Protein AF-A0A6S7KCS9-F1 (afdb_monomer)

Secondary structure (DSSP, 8-state):
-PPPSSHHHHHHHHHHHHHHHHHTT--------SSGGGSPS-------TTTTT-SS---BHHHHHHHHHT---SSSTTHHHHHHHHHHHHHHHSS---TTSBPPHHHHHHHHHHHTT----------S--TT-TTSTTS----

Organism: Paramuricea clavata (NCBI:txid317549)

Mean predicted aligned error: 13.19 Å

InterPro domains:
  IPR008042 Retrotransposon Pao-like, RNAseH-like domain [PF05380] (60-135)

pLDDT: mean 74.87, std 18.01, range [30.27, 95.5]

Structure (mmCIF, N/CA/C/O backbone):
data_AF-A0A6S7KCS9-F1
#
_entry.id   AF-A0A6S7KCS9-F1
#
loop_
_atom_site.group_PDB
_atom_site.id
_atom_site.type_symbol
_atom_site.label_atom_id
_atom_site.label_alt_id
_atom_site.label_comp_id
_atom_site.label_asym_id
_atom_site.label_entity_id
_atom_site.label_seq_id
_atom_site.pdbx_PDB_ins_code
_atom_site.Cartn_x
_atom_site.Cartn_y
_atom_site.Cartn_z
_atom_site.occupancy
_atom_site.B_iso_or_equiv
_atom_site.auth_seq_id
_atom_site.auth_comp_id
_atom_site.auth_asym_id
_atom_site.auth_atom_id
_atom_site.pdbx_PDB_model_num
ATOM 1 N N . MET A 1 1 ? -20.227 -8.357 22.601 1.00 49.31 1 MET A N 1
ATOM 2 C CA . MET A 1 1 ? -19.745 -6.965 22.442 1.00 49.31 1 MET A CA 1
ATOM 3 C C . MET A 1 1 ? -20.870 -6.040 22.882 1.00 49.31 1 MET A C 1
ATOM 5 O O . MET A 1 1 ? -21.991 -6.270 22.445 1.00 49.31 1 MET A O 1
ATOM 9 N N . LYS A 1 2 ? -20.625 -5.074 23.780 1.00 50.81 2 LYS A N 1
ATOM 10 C CA . LYS A 1 2 ? -21.631 -4.046 24.100 1.00 50.81 2 LYS A CA 1
ATOM 11 C C . LYS A 1 2 ? -21.785 -3.147 22.864 1.00 50.81 2 LYS A C 1
ATOM 13 O O . LYS A 1 2 ? -20.788 -2.615 22.388 1.00 50.81 2 LYS A O 1
ATOM 18 N N . SER A 1 3 ? -22.995 -3.026 22.323 1.00 53.94 3 SER A N 1
ATOM 19 C CA . SER A 1 3 ? -23.337 -2.007 21.320 1.00 53.94 3 SER A CA 1
ATOM 20 C C . SER A 1 3 ? -24.129 -0.921 22.032 1.00 53.94 3 SER A C 1
ATOM 22 O O . SER A 1 3 ? -25.165 -1.236 22.612 1.00 53.94 3 SER A O 1
ATOM 24 N N . GLY A 1 4 ? -23.628 0.314 22.018 1.00 61.28 4 GLY A N 1
ATOM 25 C CA . GLY A 1 4 ? -24.400 1.479 22.447 1.00 61.28 4 GLY A CA 1
ATOM 26 C C . GLY A 1 4 ? -25.407 1.847 21.364 1.00 61.28 4 GLY A C 1
ATOM 27 O O . GLY A 1 4 ? -25.048 1.864 20.184 1.00 61.28 4 GLY A O 1
ATOM 28 N N . ASN A 1 5 ? -26.651 2.103 21.758 1.00 67.38 5 ASN A N 1
ATOM 29 C CA . ASN A 1 5 ? -27.710 2.514 20.832 1.00 67.38 5 ASN A CA 1
ATOM 30 C C . ASN A 1 5 ? -27.854 4.046 20.776 1.00 67.38 5 ASN A C 1
ATOM 32 O O . ASN A 1 5 ? -28.497 4.564 19.867 1.00 67.38 5 ASN A O 1
ATOM 36 N N . ASN A 1 6 ? -27.231 4.760 21.722 1.00 75.94 6 ASN A N 1
ATOM 37 C CA . ASN A 1 6 ? -27.309 6.212 21.885 1.00 75.94 6 ASN A CA 1
ATOM 38 C C . ASN A 1 6 ? -25.914 6.863 21.877 1.00 75.94 6 ASN A C 1
ATOM 40 O O . ASN A 1 6 ? -24.930 6.248 22.290 1.00 75.94 6 ASN A O 1
ATOM 44 N N . LEU A 1 7 ? -25.830 8.130 21.449 1.00 78.31 7 LEU A N 1
ATOM 45 C CA . LEU A 1 7 ? -24.579 8.907 21.411 1.00 78.31 7 LEU A CA 1
ATOM 46 C C . LEU A 1 7 ? -23.921 9.004 22.799 1.00 78.31 7 LEU A C 1
ATOM 48 O O . LEU A 1 7 ? -22.720 8.783 22.932 1.00 78.31 7 LEU A O 1
ATOM 52 N N . GLU A 1 8 ? -24.719 9.274 23.830 1.00 81.38 8 GLU A N 1
ATOM 53 C CA . GLU A 1 8 ? -24.256 9.429 25.215 1.00 81.38 8 GLU A CA 1
ATOM 54 C C . GLU A 1 8 ? -23.668 8.128 25.779 1.00 81.38 8 GLU A C 1
ATOM 56 O O . GLU A 1 8 ? -22.636 8.138 26.447 1.00 81.38 8 GLU A O 1
ATOM 61 N N . GLU A 1 9 ? -24.276 6.981 25.459 1.00 81.62 9 GLU A N 1
ATOM 62 C CA . GLU A 1 9 ? -23.755 5.666 25.852 1.00 81.62 9 GLU A CA 1
ATOM 63 C C . GLU A 1 9 ? -22.393 5.392 25.208 1.00 81.62 9 GLU A C 1
ATOM 65 O O . GLU A 1 9 ? -21.507 4.821 25.843 1.00 81.62 9 GLU A O 1
ATOM 70 N N . LEU A 1 10 ? -22.214 5.814 23.952 1.00 81.19 10 LEU A N 1
ATOM 71 C CA . LEU A 1 10 ? -20.951 5.677 23.230 1.00 81.19 10 LEU A CA 1
ATOM 72 C C . LEU A 1 10 ? -19.872 6.616 23.788 1.00 81.19 10 LEU A C 1
ATOM 74 O O . LEU A 1 10 ? -18.722 6.195 23.911 1.00 81.19 10 LEU A O 1
ATOM 78 N N . GLN A 1 11 ? -20.232 7.846 24.172 1.00 82.56 11 GLN A N 1
ATOM 79 C CA . GLN A 1 11 ? -19.330 8.774 24.869 1.00 82.56 11 GLN A CA 1
ATOM 80 C C . GLN A 1 11 ? -18.885 8.208 26.211 1.00 82.56 11 GLN A C 1
ATOM 82 O O . GLN A 1 11 ? -17.688 8.138 26.488 1.00 82.56 11 GLN A O 1
ATOM 87 N N . LYS A 1 12 ? -19.844 7.739 27.012 1.00 86.62 12 LYS A N 1
ATOM 88 C CA . LYS A 1 12 ? -19.578 7.110 28.302 1.00 86.62 12 LYS A CA 1
ATOM 89 C C . LYS A 1 12 ? -18.657 5.903 28.149 1.00 86.62 12 LYS A C 1
ATOM 91 O O . LYS A 1 12 ? -17.664 5.801 28.859 1.00 86.62 12 LYS A O 1
ATOM 96 N N . PHE A 1 13 ? -18.928 5.037 27.174 1.00 86.69 13 PHE A N 1
ATOM 97 C CA . PHE A 1 13 ? -18.067 3.894 26.884 1.00 86.69 13 PHE A CA 1
ATOM 98 C C . PHE A 1 13 ? -16.645 4.315 26.489 1.00 86.69 13 PHE A C 1
ATOM 100 O O . PHE A 1 13 ? -15.683 3.715 26.963 1.00 86.69 13 PHE A O 1
ATOM 107 N N . LYS A 1 14 ? -16.495 5.344 25.644 1.00 85.06 14 LYS A N 1
ATOM 108 C CA . LYS A 1 14 ? -15.179 5.867 25.248 1.00 85.06 14 LYS A CA 1
ATOM 109 C C . LYS A 1 14 ? -14.387 6.370 26.459 1.00 85.06 14 LYS A C 1
ATOM 111 O O . LYS A 1 14 ? -13.190 6.097 26.542 1.00 85.06 14 LYS A O 1
ATOM 116 N N . LEU A 1 15 ? -15.043 7.075 27.381 1.00 87.38 15 LEU A N 1
ATOM 117 C CA . LEU A 1 15 ? -14.420 7.586 28.605 1.00 87.38 15 LEU A CA 1
ATOM 118 C C . LEU A 1 15 ? -13.991 6.442 29.530 1.00 87.38 15 LEU A C 1
ATOM 120 O O . LEU A 1 15 ? -12.810 6.341 29.851 1.00 87.38 15 LEU A O 1
ATOM 124 N N . GLU A 1 16 ? -14.912 5.535 29.868 1.00 90.75 16 GLU A N 1
ATOM 125 C CA . GLU A 1 16 ? -14.633 4.386 30.745 1.00 90.75 16 GLU A CA 1
ATOM 126 C C . GLU A 1 16 ? -13.506 3.504 30.190 1.00 90.75 16 GLU A C 1
ATOM 128 O O . GLU A 1 16 ? -12.602 3.091 30.914 1.00 90.75 16 GLU A O 1
ATOM 133 N N . ALA A 1 17 ? -13.538 3.211 28.887 1.00 88.62 17 ALA A N 1
ATOM 134 C CA . ALA A 1 17 ? -12.525 2.374 28.254 1.00 88.62 17 ALA A CA 1
ATOM 135 C C . ALA A 1 17 ? -11.142 3.042 28.247 1.00 88.62 17 ALA A C 1
ATOM 137 O O . ALA A 1 17 ? -10.141 2.361 28.477 1.00 88.62 17 ALA A O 1
ATOM 138 N N . SER A 1 18 ? -11.087 4.353 27.993 1.00 86.94 18 SER A N 1
ATOM 139 C CA . SER A 1 18 ? -9.833 5.115 28.022 1.00 86.94 18 SER A CA 1
ATOM 140 C C . SER A 1 18 ? -9.230 5.132 29.427 1.00 86.94 18 SER A C 1
ATOM 142 O O . SER A 1 18 ? -8.055 4.811 29.572 1.00 86.94 18 SER A O 1
ATOM 144 N N . GLU A 1 19 ? -10.037 5.386 30.461 1.00 91.69 19 GLU A N 1
ATOM 145 C CA . GLU A 1 19 ? -9.591 5.394 31.861 1.00 91.69 19 GLU A CA 1
ATOM 146 C C . GLU A 1 19 ? -8.996 4.042 32.287 1.00 91.69 19 GLU A C 1
ATOM 148 O O . GLU A 1 19 ? -7.908 3.974 32.861 1.00 91.69 19 GLU A O 1
ATOM 153 N N . VAL A 1 20 ? -9.677 2.936 31.968 1.00 92.94 20 VAL A N 1
ATOM 154 C CA . VAL A 1 20 ? -9.188 1.583 32.288 1.00 92.94 20 VAL A CA 1
ATOM 155 C C . VAL A 1 20 ? -7.820 1.322 31.654 1.00 92.94 20 VAL A C 1
ATOM 157 O O . VAL A 1 20 ? -6.941 0.727 32.281 1.00 92.94 20 VAL A O 1
ATOM 160 N N . LEU A 1 21 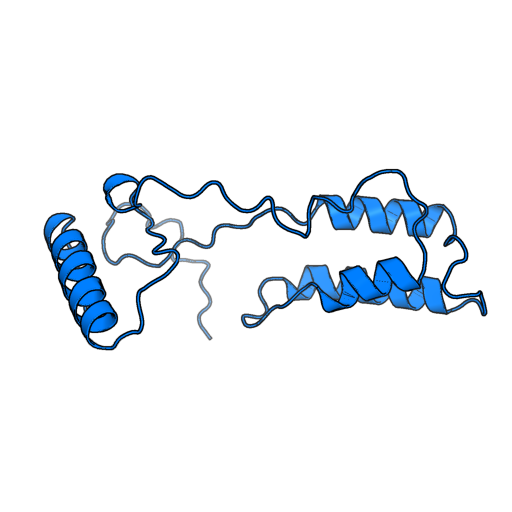? -7.632 1.762 30.413 1.00 89.38 21 LEU A N 1
ATOM 161 C CA . LEU A 1 21 ? -6.414 1.513 29.654 1.00 89.38 21 LEU A CA 1
ATOM 162 C C . LEU A 1 21 ? -5.261 2.438 30.059 1.00 89.38 21 LEU A C 1
ATOM 164 O O . LEU A 1 21 ? -4.118 1.982 30.135 1.00 89.38 21 LEU A O 1
ATOM 168 N N . GLU A 1 22 ? -5.550 3.682 30.433 1.00 90.38 22 GLU A N 1
ATOM 169 C CA . GLU A 1 22 ? -4.580 4.571 31.081 1.00 90.38 22 GLU A CA 1
ATOM 170 C C . GLU A 1 22 ? -4.089 3.992 32.410 1.00 90.38 22 GLU A C 1
ATOM 172 O O . GLU A 1 22 ? -2.879 3.888 32.632 1.00 90.38 22 GLU A O 1
ATOM 177 N N . ASN A 1 23 ? -5.007 3.506 33.250 1.00 92.69 23 ASN A N 1
ATOM 178 C CA . ASN A 1 23 ? -4.675 2.862 34.522 1.00 92.69 23 ASN A CA 1
ATOM 179 C C . ASN A 1 23 ? -3.806 1.607 34.334 1.00 92.69 23 ASN A C 1
ATOM 1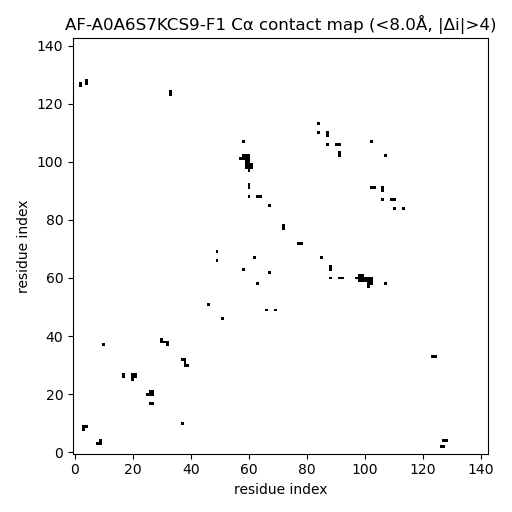81 O O . ASN A 1 23 ? -2.927 1.316 35.147 1.00 92.69 23 ASN A O 1
ATOM 185 N N . ALA A 1 24 ? -3.996 0.888 33.227 1.00 92.50 24 ALA A N 1
ATOM 186 C CA . ALA A 1 24 ? -3.177 -0.257 32.841 1.00 92.50 24 ALA A CA 1
ATOM 187 C C . ALA A 1 24 ? -1.839 0.125 32.166 1.00 92.50 24 ALA A C 1
ATOM 189 O O . ALA A 1 24 ? -1.156 -0.753 31.634 1.00 92.50 24 ALA A O 1
ATOM 190 N N . LYS A 1 25 ? -1.452 1.412 32.151 1.00 87.88 25 LYS A N 1
ATOM 191 C CA . LYS A 1 25 ? -0.274 1.947 31.435 1.00 87.88 25 LYS A CA 1
ATOM 192 C C . LYS A 1 25 ? -0.262 1.612 29.938 1.00 87.88 25 LYS A C 1
ATOM 194 O O . LYS A 1 25 ? 0.799 1.509 29.328 1.00 87.88 25 LYS A O 1
ATOM 199 N N . SER A 1 26 ? -1.440 1.428 29.354 1.00 80.81 26 SER A N 1
ATOM 200 C CA . SER A 1 26 ? -1.643 1.075 27.949 1.00 80.81 26 SER A CA 1
ATOM 201 C C . SER A 1 26 ? -2.562 2.104 27.283 1.00 80.81 26 SER A C 1
ATOM 203 O O . SER A 1 26 ? -3.653 1.737 26.851 1.00 80.81 26 SER A O 1
ATOM 205 N N . PRO A 1 27 ? -2.179 3.396 27.230 1.00 83.12 27 PRO A N 1
ATOM 206 C CA . PRO A 1 27 ? -3.050 4.451 26.718 1.00 83.12 27 PRO A CA 1
ATOM 207 C C . PRO A 1 27 ? -3.489 4.164 25.277 1.00 83.12 27 PRO A C 1
ATOM 209 O O . PRO A 1 27 ? -2.702 3.706 24.444 1.00 83.12 27 PRO A O 1
ATOM 212 N N . ILE A 1 28 ? -4.759 4.439 24.967 1.00 72.88 28 ILE A N 1
ATOM 213 C CA . ILE A 1 28 ? -5.277 4.251 23.611 1.00 72.88 28 ILE A CA 1
ATOM 214 C C . ILE A 1 28 ? -4.758 5.373 22.723 1.00 72.88 28 ILE A C 1
ATOM 216 O O . ILE A 1 28 ? -5.198 6.517 22.808 1.00 72.88 28 ILE A O 1
ATOM 220 N N . HIS A 1 29 ? -3.862 5.031 21.807 1.00 67.62 29 HIS A N 1
ATOM 221 C CA . HIS A 1 29 ? -3.469 5.934 20.737 1.00 67.62 29 HIS A CA 1
ATOM 222 C C . HIS A 1 29 ? -4.426 5.774 19.550 1.00 67.62 29 HIS A C 1
ATOM 224 O O . HIS A 1 29 ? -4.681 4.653 19.113 1.00 67.62 29 HIS A O 1
ATOM 230 N N . LYS A 1 30 ? -4.913 6.899 19.005 1.00 68.12 30 LYS A N 1
ATOM 231 C CA . LYS A 1 30 ? -5.748 6.962 17.789 1.00 68.12 30 LYS A CA 1
ATOM 232 C C . LYS A 1 30 ? -7.103 6.253 17.922 1.00 68.12 30 LYS A C 1
ATOM 234 O O . LYS A 1 30 ? -7.415 5.318 17.184 1.00 68.12 30 LYS A O 1
ATOM 239 N N . TRP A 1 31 ? -7.935 6.715 18.858 1.00 75.94 31 TRP A N 1
ATOM 240 C CA . TRP A 1 31 ? -9.346 6.325 18.878 1.00 75.94 31 TRP A CA 1
ATOM 241 C C . TRP A 1 31 ? -10.066 6.933 17.673 1.00 75.94 31 TRP A C 1
ATOM 243 O O . TRP A 1 31 ? -10.466 8.094 17.690 1.00 75.94 31 TRP A O 1
ATOM 253 N N . GLU A 1 32 ? -10.274 6.138 16.634 1.00 70.88 32 GLU A N 1
ATOM 254 C CA . GLU A 1 32 ? -11.157 6.528 15.541 1.00 70.88 32 GLU A CA 1
ATOM 255 C C . GLU A 1 32 ? -12.617 6.329 15.982 1.00 70.88 32 GLU A C 1
ATOM 257 O O . GLU A 1 32 ? -12.932 5.400 16.740 1.00 70.88 32 GLU A O 1
ATOM 262 N N . SER A 1 33 ? -13.561 7.105 15.445 1.00 74.06 33 SER A N 1
ATOM 263 C CA . SER A 1 33 ? -15.013 6.870 15.555 1.00 74.06 33 SER A CA 1
ATOM 264 C C . SER A 1 33 ? -15.652 6.892 14.159 1.00 74.06 33 SER A C 1
ATOM 266 O O . SER A 1 33 ? -14.970 7.132 13.173 1.00 74.06 33 SER A O 1
ATOM 268 N N . ASN A 1 34 ? -16.941 6.572 14.026 1.00 73.56 34 ASN A N 1
ATOM 269 C CA . ASN A 1 34 ? -17.716 6.946 12.828 1.00 73.56 34 ASN A CA 1
ATOM 270 C C . ASN A 1 34 ? -18.493 8.261 13.046 1.00 73.56 34 ASN A C 1
ATOM 272 O O . ASN A 1 34 ? -19.139 8.745 12.120 1.00 73.56 34 ASN A O 1
ATOM 276 N N . LEU A 1 35 ? -18.499 8.774 14.280 1.00 71.12 35 LEU A N 1
ATOM 277 C CA . LEU A 1 35 ? -19.198 9.986 14.699 1.00 71.12 35 LEU A CA 1
ATOM 278 C C . LEU A 1 35 ? -18.143 11.062 14.976 1.00 71.12 35 LEU A C 1
ATOM 280 O O . LEU A 1 35 ? -17.357 10.854 15.908 1.00 71.12 35 LEU A O 1
ATOM 284 N N . PRO A 1 36 ? -18.094 12.147 14.178 1.00 68.56 36 PRO A N 1
ATOM 285 C CA . PRO A 1 36 ? -17.103 13.215 14.323 1.00 68.56 36 PRO A CA 1
ATOM 286 C C . PRO A 1 36 ? -17.070 13.809 15.733 1.00 68.56 36 PRO A C 1
ATOM 288 O O . PRO A 1 36 ? -16.005 14.123 16.243 1.00 68.56 36 PRO A O 1
ATOM 291 N N . GLU A 1 37 ? -18.218 13.868 16.411 1.00 69.12 37 GLU A N 1
ATOM 292 C CA . GLU A 1 37 ? -18.365 14.384 17.779 1.00 69.12 37 GLU A CA 1
ATOM 293 C C . GLU A 1 37 ? -17.626 13.535 18.828 1.00 69.12 37 GLU A C 1
ATOM 295 O O . GLU A 1 37 ? -17.474 13.938 19.980 1.00 69.12 37 GLU A O 1
ATOM 300 N N . LEU A 1 38 ? -17.211 12.323 18.451 1.00 66.75 38 LEU A N 1
ATOM 301 C CA . LEU A 1 38 ? -16.482 11.381 19.295 1.00 66.75 38 LEU A CA 1
ATOM 302 C C . LEU A 1 38 ? -15.022 11.226 18.874 1.00 66.75 38 LEU A C 1
ATOM 304 O O . LEU A 1 38 ? -14.317 10.412 19.474 1.00 66.75 38 LEU A O 1
ATOM 308 N N . GLU A 1 39 ? -14.561 11.928 17.846 1.00 67.19 39 GLU A N 1
ATOM 309 C CA . GLU A 1 39 ? -13.147 11.981 17.482 1.00 67.19 39 GLU A CA 1
ATOM 310 C C . GLU A 1 39 ? -12.495 13.073 18.343 1.00 67.19 39 GLU A C 1
ATOM 312 O O . GLU A 1 39 ? -13.080 14.128 18.567 1.00 67.19 39 GLU A O 1
ATOM 317 N N . SER A 1 40 ? -11.338 12.791 18.946 1.00 64.50 40 SER A N 1
ATOM 318 C CA . SER A 1 40 ? -10.580 13.856 19.609 1.00 64.50 40 SER A CA 1
ATOM 319 C C . SER A 1 40 ? -10.001 14.766 18.530 1.00 64.50 40 SER A C 1
ATOM 321 O O . SER A 1 40 ? -9.393 14.264 17.583 1.00 64.50 40 SER A O 1
ATOM 323 N N . GLU A 1 41 ? -10.174 16.078 18.678 1.00 58.19 41 GLU A N 1
ATOM 324 C CA . GLU A 1 41 ? -9.333 17.048 17.977 1.00 58.19 41 GLU A CA 1
ATOM 325 C C . GLU A 1 41 ? -7.872 16.739 18.354 1.00 58.19 41 GLU A C 1
ATOM 327 O O . GLU A 1 41 ? -7.600 16.362 19.491 1.00 58.19 41 GLU A O 1
ATOM 332 N N . ASP A 1 42 ? -6.956 16.832 17.392 1.00 56.91 42 ASP A N 1
ATOM 333 C CA . ASP A 1 42 ? -5.525 16.497 17.493 1.00 56.91 42 ASP A CA 1
ATOM 334 C C . ASP A 1 42 ? -5.175 15.011 17.273 1.00 56.91 42 ASP A C 1
ATOM 336 O O . ASP A 1 42 ? -5.251 14.168 18.161 1.00 56.91 42 ASP A O 1
ATOM 340 N N . VAL A 1 43 ? -4.738 14.662 16.059 1.00 45.66 43 VAL A N 1
ATOM 341 C CA . VAL A 1 43 ? -3.331 14.736 15.620 1.00 45.66 43 VAL A CA 1
ATOM 342 C C . VAL A 1 43 ? -3.358 14.758 14.093 1.00 45.66 43 VAL A C 1
ATOM 344 O O . VAL A 1 43 ? -3.991 13.902 13.482 1.00 45.66 43 VAL A O 1
ATOM 347 N N . ALA A 1 44 ? -2.678 15.727 13.472 1.00 47.94 44 ALA A N 1
ATOM 348 C CA . ALA A 1 44 ? -2.460 15.729 12.030 1.00 47.94 44 ALA A CA 1
ATOM 349 C C . ALA A 1 44 ? -1.970 14.345 11.589 1.00 47.94 44 ALA A C 1
ATOM 351 O O . ALA A 1 44 ? -0.924 13.885 12.058 1.00 47.94 44 ALA A O 1
ATOM 352 N N . ASP A 1 45 ? -2.738 13.691 10.716 1.00 46.72 45 ASP A N 1
ATOM 353 C CA . ASP A 1 45 ? -2.372 12.405 10.145 1.00 46.72 45 ASP A CA 1
ATOM 354 C C . ASP A 1 45 ? -0.913 12.477 9.689 1.00 46.72 45 ASP A C 1
ATOM 356 O O . ASP A 1 45 ? -0.576 13.350 8.876 1.00 46.72 45 ASP A O 1
ATOM 360 N N . PRO A 1 46 ? -0.009 11.622 10.208 1.00 43.28 46 PRO A N 1
ATOM 361 C CA . PRO A 1 46 ? 1.320 11.523 9.645 1.00 43.28 46 PRO A CA 1
ATOM 362 C C . PRO A 1 46 ? 1.112 11.090 8.204 1.00 43.28 46 PRO A C 1
ATOM 364 O O . PRO A 1 46 ? 0.785 9.934 7.954 1.00 43.28 46 PRO A O 1
ATOM 367 N N . LYS A 1 47 ? 1.220 12.068 7.297 1.00 45.00 47 LYS A N 1
ATOM 368 C CA . LYS A 1 47 ? 1.015 11.956 5.857 1.00 45.00 47 LYS A CA 1
ATOM 369 C C . LYS A 1 47 ? 1.509 10.590 5.422 1.00 45.00 47 LYS A C 1
ATOM 371 O O . LYS A 1 47 ? 2.718 10.348 5.462 1.00 45.00 47 LYS A O 1
ATOM 376 N N . ASP A 1 48 ? 0.550 9.711 5.128 1.00 46.25 48 ASP A N 1
ATOM 377 C CA . ASP A 1 48 ? 0.759 8.281 4.949 1.00 46.25 48 ASP A CA 1
ATOM 378 C C . ASP A 1 48 ? 2.073 8.047 4.206 1.00 46.25 48 ASP A C 1
ATOM 380 O O . ASP A 1 48 ? 2.274 8.549 3.095 1.00 46.25 48 ASP A O 1
ATOM 384 N N . THR A 1 49 ? 2.975 7.271 4.808 1.00 49.75 49 THR A N 1
ATOM 385 C CA . THR A 1 49 ? 4.289 6.905 4.249 1.00 49.75 49 THR A CA 1
ATOM 386 C C . THR A 1 49 ? 4.180 6.306 2.831 1.00 49.75 49 THR A C 1
ATOM 388 O O . THR A 1 49 ? 5.160 6.226 2.092 1.00 49.75 49 THR A O 1
ATOM 391 N N . LEU A 1 50 ? 2.971 5.917 2.410 1.00 51.06 50 LEU A N 1
ATOM 392 C CA . LEU A 1 50 ? 2.640 5.481 1.056 1.00 51.06 50 LEU A CA 1
ATOM 393 C C . LEU A 1 50 ? 2.592 6.604 0.004 1.00 51.06 50 LEU A C 1
ATOM 395 O O . LEU A 1 50 ? 2.943 6.348 -1.152 1.00 51.06 50 LEU A O 1
ATOM 399 N N . GLN A 1 51 ? 2.175 7.820 0.366 1.00 51.16 51 GLN A N 1
ATOM 400 C CA . GLN A 1 51 ? 1.979 8.923 -0.583 1.00 51.16 51 GLN A CA 1
ATOM 401 C C . GLN A 1 51 ? 3.272 9.705 -0.856 1.00 51.16 51 GLN A C 1
ATOM 403 O O . GLN A 1 51 ? 3.508 10.111 -1.993 1.00 51.16 51 GLN A O 1
ATOM 408 N N . SER A 1 52 ? 4.145 9.861 0.147 1.00 49.34 52 SER A N 1
ATOM 409 C CA . SER A 1 52 ? 5.362 10.694 0.067 1.00 49.34 52 SER A CA 1
ATOM 410 C C . SER A 1 52 ? 6.487 10.136 -0.814 1.00 49.34 52 SER A C 1
ATOM 412 O O . SER A 1 52 ? 7.505 10.788 -0.997 1.00 49.34 52 SER A O 1
ATOM 414 N N . LEU A 1 53 ? 6.335 8.936 -1.380 1.00 51.28 53 LEU A N 1
ATOM 415 C CA . LEU A 1 53 ? 7.363 8.331 -2.234 1.00 51.28 53 LEU A CA 1
ATOM 416 C C . LEU A 1 53 ? 7.137 8.581 -3.731 1.00 51.28 53 LEU A C 1
ATOM 418 O O . LEU A 1 53 ? 7.942 8.122 -4.538 1.00 51.28 53 LEU A O 1
ATOM 422 N N . LEU A 1 54 ? 6.027 9.210 -4.137 1.00 56.34 54 LEU A N 1
ATOM 423 C CA . LEU A 1 54 ? 5.651 9.409 -5.547 1.00 56.34 54 LEU A CA 1
ATOM 424 C C . LEU A 1 54 ? 6.522 10.415 -6.320 1.00 56.34 54 LEU A C 1
ATOM 426 O O . LEU A 1 54 ? 6.321 10.541 -7.527 1.00 56.34 54 LEU A O 1
ATOM 430 N N . ASP A 1 55 ? 7.487 11.055 -5.666 1.00 55.84 55 ASP A N 1
ATOM 431 C CA . ASP A 1 55 ? 8.311 12.102 -6.266 1.00 55.84 55 ASP A CA 1
ATOM 432 C C . ASP A 1 55 ? 9.336 11.535 -7.258 1.00 55.84 55 ASP A C 1
ATOM 434 O O . ASP A 1 55 ? 10.085 10.625 -6.895 1.00 55.84 55 ASP A O 1
ATOM 438 N N . ASP A 1 56 ? 9.287 12.078 -8.488 1.00 60.56 56 ASP A N 1
ATOM 439 C CA . ASP A 1 56 ? 10.171 12.164 -9.683 1.00 60.56 56 ASP A CA 1
ATOM 440 C C . ASP A 1 56 ? 11.389 11.245 -9.887 1.00 60.56 56 ASP A C 1
ATOM 442 O O . ASP A 1 56 ? 12.109 11.352 -10.881 1.00 60.56 56 ASP A O 1
ATOM 446 N N . GLN A 1 57 ? 11.645 10.297 -9.003 1.00 69.25 57 GLN A N 1
ATOM 447 C CA . GLN A 1 57 ? 12.774 9.407 -9.102 1.00 69.25 57 GLN A CA 1
ATOM 448 C C . GLN A 1 57 ? 12.458 8.179 -9.959 1.00 69.25 57 GLN A C 1
ATOM 450 O O . GLN A 1 57 ? 11.330 7.671 -9.953 1.00 69.25 57 GLN A O 1
ATOM 455 N N . PRO A 1 58 ? 13.483 7.601 -10.607 1.00 82.38 58 PRO A N 1
ATOM 456 C CA . PRO A 1 58 ? 13.306 6.404 -11.406 1.00 82.38 58 PRO A CA 1
ATOM 457 C C . PRO A 1 58 ? 12.700 5.253 -10.607 1.00 82.38 58 PRO A C 1
ATOM 459 O O . PRO A 1 58 ? 13.087 4.976 -9.461 1.00 82.38 58 PRO A O 1
ATOM 462 N N . VAL A 1 59 ? 11.759 4.553 -11.245 1.00 89.81 59 VAL A N 1
ATOM 463 C CA . VAL A 1 59 ? 11.202 3.297 -10.744 1.00 89.81 59 VAL A CA 1
ATOM 464 C C . VAL A 1 59 ? 12.227 2.197 -11.002 1.00 89.81 59 VAL A C 1
ATOM 466 O O . VAL A 1 59 ? 12.526 1.867 -12.148 1.00 89.81 59 VAL A O 1
ATOM 469 N N . THR A 1 60 ? 12.757 1.634 -9.918 1.00 93.56 60 THR A N 1
ATOM 470 C CA . THR A 1 60 ? 13.741 0.542 -9.919 1.00 93.56 60 THR A CA 1
ATOM 471 C C . THR A 1 60 ? 13.163 -0.696 -9.236 1.00 93.56 60 THR A C 1
ATOM 473 O O . THR A 1 60 ? 12.231 -0.588 -8.430 1.00 93.56 60 THR A O 1
ATOM 476 N N . LYS A 1 61 ? 13.737 -1.881 -9.489 1.00 93.81 61 LYS A N 1
ATOM 477 C CA . LYS A 1 61 ? 13.299 -3.135 -8.840 1.00 93.81 61 LYS A CA 1
ATOM 478 C C . LYS A 1 61 ? 13.335 -3.029 -7.315 1.00 93.81 61 LYS A C 1
ATOM 480 O O . LYS A 1 61 ? 12.402 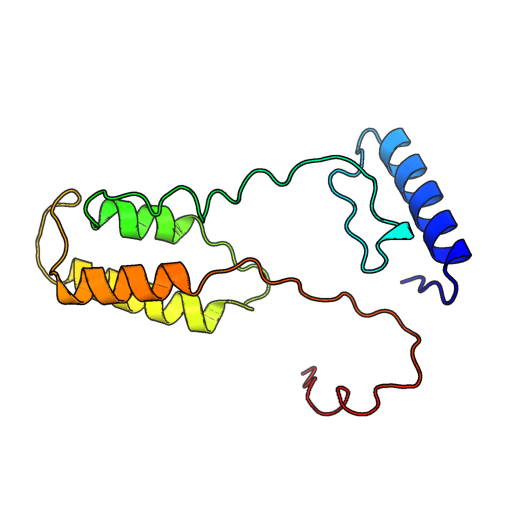-3.466 -6.642 1.00 93.81 61 LYS A O 1
ATOM 485 N N . ARG A 1 62 ? 14.388 -2.404 -6.770 1.00 92.62 62 ARG A N 1
ATOM 486 C CA . ARG A 1 62 ? 14.546 -2.182 -5.325 1.00 92.62 62 ARG A CA 1
ATOM 487 C C . ARG A 1 62 ? 13.404 -1.347 -4.756 1.00 92.62 62 ARG A C 1
ATOM 489 O O . ARG A 1 62 ? 12.817 -1.731 -3.751 1.00 92.62 62 ARG A O 1
ATOM 496 N N . LYS A 1 63 ? 13.038 -0.245 -5.414 1.00 90.94 63 LYS A N 1
ATOM 497 C CA . LYS A 1 63 ? 11.912 0.590 -4.973 1.00 90.94 63 LYS A CA 1
ATOM 498 C C . LYS A 1 63 ? 10.576 -0.119 -5.114 1.00 90.94 63 LYS A C 1
ATOM 500 O O . LYS A 1 63 ? 9.735 0.006 -4.227 1.00 90.94 63 LYS A O 1
ATOM 505 N N . MET A 1 64 ? 10.387 -0.881 -6.192 1.00 92.19 64 MET A N 1
ATOM 506 C CA . MET A 1 64 ? 9.184 -1.692 -6.359 1.00 92.19 64 MET A CA 1
ATOM 507 C C . MET A 1 64 ? 9.019 -2.675 -5.200 1.00 92.19 64 MET A C 1
ATOM 509 O O . MET A 1 64 ? 7.930 -2.748 -4.643 1.00 92.19 64 MET A O 1
ATOM 513 N N . LEU A 1 65 ? 10.091 -3.365 -4.793 1.00 92.00 65 LEU A N 1
ATOM 514 C CA . LEU A 1 65 ? 10.076 -4.302 -3.665 1.00 92.00 65 LEU A CA 1
ATOM 515 C C . LEU A 1 65 ? 9.982 -3.613 -2.296 1.00 92.00 65 LEU A C 1
ATOM 517 O O . LEU A 1 65 ? 9.330 -4.128 -1.396 1.00 92.00 65 LEU A O 1
ATOM 521 N N . SER A 1 66 ? 10.602 -2.448 -2.124 1.00 90.25 66 SER A N 1
ATOM 522 C CA . SER A 1 66 ? 10.478 -1.671 -0.886 1.00 90.25 66 SER A CA 1
ATOM 523 C C . SER A 1 66 ? 9.026 -1.244 -0.665 1.00 90.25 66 SER A C 1
ATOM 525 O O . SER A 1 66 ? 8.441 -1.549 0.373 1.00 90.25 66 SER A O 1
ATOM 527 N N . ARG A 1 67 ? 8.381 -0.666 -1.689 1.00 87.56 67 ARG A N 1
ATOM 528 C CA . ARG A 1 67 ? 6.934 -0.416 -1.642 1.00 87.56 67 ARG A CA 1
ATOM 529 C C . ARG A 1 67 ? 6.162 -1.727 -1.497 1.00 87.56 67 ARG A C 1
ATOM 531 O O . ARG A 1 67 ? 5.192 -1.778 -0.743 1.00 87.56 67 ARG A O 1
ATOM 538 N N . LEU A 1 68 ? 6.625 -2.766 -2.204 1.00 89.62 68 LEU A N 1
ATOM 539 C CA . LEU A 1 68 ? 6.336 -4.201 -2.074 1.00 89.62 68 LEU A CA 1
ATOM 540 C C . LEU A 1 68 ? 5.843 -4.604 -0.681 1.00 89.62 68 LEU A C 1
ATOM 542 O O . LEU A 1 68 ? 4.672 -4.889 -0.438 1.00 89.62 68 LEU A O 1
ATOM 546 N N . GLY A 1 69 ? 6.822 -4.575 0.220 1.00 87.25 69 GLY A N 1
ATOM 547 C CA . GLY A 1 69 ? 6.717 -5.000 1.609 1.00 87.25 69 GLY A CA 1
ATOM 548 C C . GLY A 1 69 ? 6.129 -3.960 2.557 1.00 87.25 69 GLY A C 1
ATOM 549 O O . GLY A 1 69 ? 5.783 -4.316 3.671 1.00 87.25 69 GLY A O 1
ATOM 550 N N . GLY A 1 70 ? 5.967 -2.703 2.134 1.00 84.56 70 GLY A N 1
ATOM 551 C CA . GLY A 1 70 ? 5.294 -1.681 2.945 1.00 84.56 70 GLY A CA 1
ATOM 552 C C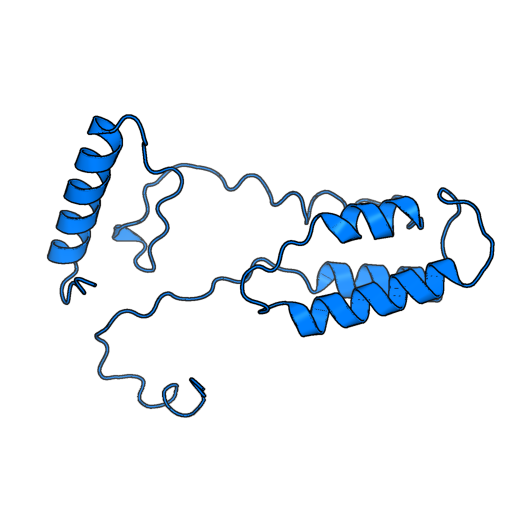 . GLY A 1 70 ? 3.771 -1.838 3.021 1.00 84.56 70 GLY A C 1
ATOM 553 O O . GLY A 1 70 ? 3.124 -1.115 3.769 1.00 84.56 70 GLY A O 1
ATOM 554 N N . ILE A 1 71 ? 3.183 -2.747 2.238 1.00 83.19 71 ILE A N 1
ATOM 555 C CA . ILE A 1 71 ? 1.739 -2.987 2.242 1.00 83.19 71 ILE A CA 1
ATOM 556 C C . ILE A 1 71 ? 1.428 -4.210 3.095 1.00 83.19 71 ILE A C 1
ATOM 558 O O . ILE A 1 71 ? 1.760 -5.334 2.716 1.00 83.19 71 ILE A O 1
ATOM 562 N N . TYR A 1 72 ? 0.724 -3.972 4.198 1.00 81.12 72 TYR A N 1
ATOM 563 C CA . TYR A 1 72 ? 0.217 -5.002 5.094 1.00 81.12 72 TYR A CA 1
ATOM 564 C C . TYR A 1 72 ? -1.298 -5.124 4.935 1.00 81.12 72 TYR A C 1
ATOM 566 O O . TYR A 1 72 ? -2.014 -4.131 5.011 1.00 81.12 72 TYR A O 1
ATOM 574 N N . ASP A 1 73 ? -1.778 -6.346 4.707 1.00 83.12 73 ASP A N 1
ATOM 575 C CA . ASP A 1 73 ? -3.198 -6.645 4.514 1.00 83.12 73 ASP A CA 1
ATOM 576 C C . ASP A 1 73 ? -3.623 -7.780 5.444 1.00 83.12 73 ASP A C 1
ATOM 578 O O . ASP A 1 73 ? -3.674 -8.944 5.049 1.00 83.12 73 ASP A O 1
ATOM 582 N N . GLN A 1 74 ? -3.874 -7.450 6.709 1.00 82.06 74 GLN A N 1
ATOM 583 C CA . GLN A 1 74 ? -4.302 -8.443 7.700 1.00 82.06 74 GLN A CA 1
ATOM 584 C C . GLN A 1 74 ? -5.699 -9.002 7.394 1.00 82.06 74 GLN A C 1
ATOM 586 O O . GLN A 1 74 ? -5.987 -10.145 7.734 1.00 82.06 74 GLN A O 1
ATOM 591 N N . LEU A 1 75 ? -6.556 -8.207 6.745 1.00 81.38 75 LEU A N 1
ATOM 592 C CA . LEU A 1 75 ? -7.956 -8.549 6.473 1.00 81.38 75 LEU A CA 1
ATOM 593 C C . LEU A 1 75 ? -8.195 -9.073 5.047 1.00 81.38 75 LEU A C 1
ATOM 595 O O . LEU A 1 75 ? -9.307 -9.478 4.721 1.00 81.38 75 LEU A O 1
ATOM 599 N N . GLY A 1 76 ? -7.181 -9.061 4.181 1.00 83.50 76 GLY A N 1
ATOM 600 C CA . GLY A 1 76 ? -7.302 -9.485 2.784 1.00 83.50 76 GLY A CA 1
ATOM 601 C C . GLY A 1 76 ? -8.051 -8.500 1.871 1.00 83.50 76 GLY A C 1
ATOM 602 O O . GLY A 1 76 ? -8.345 -8.844 0.724 1.00 83.50 76 GLY A O 1
ATOM 603 N N . LEU A 1 77 ? -8.370 -7.291 2.344 1.00 83.38 77 LEU A N 1
ATOM 604 C CA . LEU A 1 77 ? -9.231 -6.327 1.643 1.00 83.38 77 LEU A CA 1
ATOM 605 C C . LEU A 1 77 ? -8.588 -5.774 0.368 1.00 83.38 77 LEU A C 1
ATOM 607 O O . LEU A 1 77 ? -9.277 -5.462 -0.603 1.00 83.38 77 LEU A O 1
ATOM 611 N N . ILE A 1 78 ? -7.262 -5.665 0.352 1.00 84.88 78 ILE A N 1
ATOM 612 C CA . ILE A 1 78 ? -6.498 -5.106 -0.770 1.00 84.88 78 ILE A CA 1
ATOM 613 C C . ILE A 1 78 ? -5.840 -6.194 -1.624 1.00 84.88 78 ILE A C 1
ATOM 615 O O . ILE A 1 78 ? -5.113 -5.886 -2.573 1.00 84.88 78 ILE A O 1
ATOM 619 N N . SER A 1 79 ? -6.124 -7.468 -1.343 1.00 85.62 79 SER A N 1
ATOM 620 C CA . SER A 1 79 ? -5.590 -8.629 -2.059 1.00 85.62 79 SER A CA 1
ATOM 621 C C . SER A 1 79 ? -5.700 -8.521 -3.593 1.00 85.62 79 SER A C 1
ATOM 623 O O . SER A 1 79 ? -4.668 -8.664 -4.263 1.00 85.62 79 SER A O 1
ATOM 625 N N . PRO A 1 80 ? -6.857 -8.161 -4.200 1.00 83.38 80 PRO A N 1
ATOM 626 C CA . PRO A 1 80 ? -6.966 -8.050 -5.661 1.00 83.38 80 PRO A CA 1
ATOM 627 C C . PRO A 1 80 ? -6.017 -7.000 -6.255 1.00 83.38 80 PRO A C 1
ATOM 629 O O . PRO A 1 80 ? -5.480 -7.158 -7.357 1.00 83.38 80 PRO A O 1
ATOM 632 N N . THR A 1 81 ? -5.782 -5.921 -5.513 1.00 85.38 81 THR A N 1
ATOM 633 C CA . THR A 1 81 ? -4.893 -4.819 -5.877 1.00 85.38 81 THR A CA 1
ATOM 634 C C . THR A 1 81 ? -3.430 -5.240 -5.717 1.00 85.38 81 THR A C 1
ATOM 636 O O . THR A 1 81 ? -2.624 -5.009 -6.621 1.00 85.38 81 THR A O 1
ATOM 639 N N . VAL A 1 82 ? -3.085 -5.933 -4.627 1.00 88.25 82 VAL A N 1
ATOM 640 C CA . VAL A 1 82 ? -1.730 -6.441 -4.346 1.00 88.25 82 VAL A CA 1
ATOM 641 C C . VAL A 1 82 ? -1.290 -7.499 -5.363 1.00 88.25 82 VAL A C 1
ATOM 643 O O . VAL A 1 82 ? -0.124 -7.517 -5.762 1.00 88.25 82 VAL A O 1
ATOM 646 N N . VAL A 1 83 ? -2.196 -8.354 -5.845 1.00 91.38 83 VAL A N 1
ATOM 647 C CA . VAL A 1 83 ? -1.877 -9.367 -6.868 1.00 91.38 83 VAL A CA 1
ATOM 648 C C . VAL A 1 83 ? -1.406 -8.720 -8.174 1.00 91.38 83 VAL A C 1
ATOM 650 O O . VAL A 1 83 ? -0.370 -9.116 -8.715 1.00 91.38 83 VAL A O 1
ATOM 653 N N . LYS A 1 84 ? -2.105 -7.682 -8.658 1.00 91.00 84 LYS A N 1
ATOM 654 C CA . LYS A 1 84 ? -1.702 -6.935 -9.868 1.00 91.00 84 LYS A CA 1
ATOM 655 C C . LYS A 1 84 ? -0.295 -6.359 -9.720 1.00 91.00 84 LYS A C 1
ATOM 657 O O . LYS A 1 84 ? 0.541 -6.498 -10.606 1.00 91.00 84 LYS A O 1
ATOM 662 N N . ARG A 1 85 ? -0.001 -5.786 -8.558 1.00 91.50 85 ARG A N 1
ATOM 663 C CA . ARG A 1 85 ? 1.319 -5.244 -8.232 1.00 91.50 85 ARG A CA 1
ATOM 664 C C . ARG A 1 85 ? 2.418 -6.307 -8.203 1.00 91.50 85 ARG A C 1
ATOM 666 O O . ARG A 1 85 ? 3.495 -6.087 -8.750 1.00 91.50 85 ARG A O 1
ATOM 673 N N . LYS A 1 86 ? 2.154 -7.464 -7.583 1.00 93.00 86 LYS A N 1
ATOM 674 C CA . LYS A 1 86 ? 3.086 -8.606 -7.554 1.00 93.00 86 LYS A CA 1
ATOM 675 C C . LYS A 1 86 ? 3.402 -9.095 -8.966 1.00 93.00 86 LYS A C 1
ATOM 677 O O . LYS A 1 86 ? 4.557 -9.393 -9.261 1.00 93.00 86 LYS A O 1
ATOM 682 N N . ARG A 1 87 ? 2.401 -9.121 -9.853 1.00 95.25 87 ARG A N 1
ATOM 683 C CA . ARG A 1 87 ? 2.601 -9.431 -11.273 1.00 95.25 87 ARG A CA 1
ATOM 684 C C . ARG A 1 87 ? 3.557 -8.435 -11.938 1.00 95.25 87 ARG A C 1
ATOM 686 O O . ARG A 1 87 ? 4.523 -8.886 -12.544 1.00 95.25 87 ARG A O 1
ATOM 693 N N . LEU A 1 88 ? 3.339 -7.129 -11.769 1.00 94.19 88 LEU A N 1
ATOM 694 C CA . LEU A 1 88 ? 4.226 -6.090 -12.318 1.00 94.19 88 LEU A CA 1
ATOM 695 C C . LEU A 1 88 ? 5.663 -6.224 -11.802 1.00 94.19 88 LEU A C 1
ATOM 697 O O . LEU A 1 88 ? 6.616 -6.118 -12.569 1.00 94.19 88 LEU A O 1
ATOM 701 N N . TYR A 1 89 ? 5.832 -6.495 -10.505 1.00 94.62 89 TYR A N 1
ATOM 702 C CA . TYR A 1 89 ? 7.153 -6.735 -9.923 1.00 94.62 89 TYR A CA 1
ATOM 703 C C . TYR A 1 89 ? 7.838 -7.961 -10.540 1.00 94.62 89 TYR A C 1
ATOM 705 O O . TYR A 1 89 ? 9.010 -7.901 -10.901 1.00 94.62 89 TYR A O 1
ATOM 713 N N . ARG A 1 90 ? 7.101 -9.060 -10.729 1.00 95.50 90 ARG A N 1
ATOM 714 C CA . ARG A 1 90 ? 7.625 -10.260 -11.389 1.00 95.50 90 ARG A CA 1
ATOM 715 C C . ARG A 1 90 ? 8.058 -9.974 -12.828 1.00 95.50 90 ARG A C 1
ATOM 717 O O . ARG A 1 90 ? 9.134 -10.411 -13.214 1.00 95.50 90 ARG A O 1
ATOM 724 N N . GLU A 1 91 ? 7.261 -9.233 -13.597 1.00 95.00 91 GLU A N 1
ATOM 725 C CA . GLU A 1 91 ? 7.603 -8.821 -14.968 1.00 95.00 91 GLU A CA 1
ATOM 726 C C . GLU A 1 91 ? 8.858 -7.934 -14.998 1.00 95.00 91 GLU A C 1
ATOM 728 O O . GLU A 1 91 ? 9.745 -8.143 -15.823 1.00 95.00 91 GLU A O 1
ATOM 733 N N . ALA A 1 92 ? 9.014 -7.023 -14.033 1.00 93.62 92 ALA A N 1
ATOM 734 C CA . ALA A 1 92 ? 10.244 -6.247 -13.878 1.00 93.62 92 ALA A CA 1
ATOM 735 C C . ALA A 1 92 ? 11.469 -7.128 -13.569 1.00 93.62 92 ALA A C 1
ATOM 737 O O . ALA A 1 92 ? 12.584 -6.789 -13.968 1.00 93.62 92 ALA A O 1
ATOM 738 N N . CYS A 1 93 ? 11.279 -8.256 -12.881 1.00 93.19 93 CYS A N 1
ATOM 739 C CA . CYS A 1 93 ? 12.339 -9.197 -12.516 1.00 93.19 93 CYS A CA 1
ATOM 740 C C . CYS A 1 93 ? 12.683 -10.231 -13.600 1.00 93.19 93 CYS A C 1
ATOM 742 O O . CYS A 1 93 ? 13.743 -10.838 -13.490 1.00 93.19 93 CYS A O 1
ATOM 744 N N . GLN A 1 94 ? 11.851 -10.411 -14.634 1.00 93.12 94 GLN A N 1
ATOM 745 C CA . GLN A 1 94 ? 12.134 -11.317 -15.759 1.00 93.12 94 GLN A CA 1
ATOM 746 C C . GLN A 1 94 ? 13.476 -11.024 -16.451 1.00 93.12 94 GLN A C 1
ATOM 748 O O . GLN A 1 94 ? 14.264 -11.954 -16.621 1.00 93.12 94 GLN A O 1
ATOM 753 N N . PRO A 1 95 ? 13.791 -9.772 -16.843 1.00 89.38 95 PRO A N 1
ATOM 754 C CA . PRO A 1 95 ? 15.109 -9.468 -17.375 1.00 89.38 95 PRO A CA 1
ATOM 755 C C . PRO A 1 95 ? 16.157 -9.453 -16.254 1.00 89.38 95 PRO A C 1
ATOM 757 O O . PRO A 1 95 ? 15.965 -8.822 -15.204 1.00 89.38 95 PRO A O 1
ATOM 760 N N . ILE A 1 96 ? 17.312 -10.071 -16.516 1.00 87.38 96 ILE A N 1
ATOM 761 C CA . ILE A 1 96 ? 18.499 -10.019 -15.652 1.00 87.38 96 ILE A CA 1
ATOM 762 C C . ILE A 1 96 ? 19.095 -8.608 -15.750 1.00 87.38 96 ILE A C 1
ATOM 764 O O . ILE A 1 96 ? 19.948 -8.305 -16.574 1.00 87.38 96 ILE A O 1
ATOM 768 N N . LYS A 1 97 ? 18.554 -7.708 -14.934 1.00 89.19 97 LYS A N 1
ATOM 769 C CA . LYS A 1 97 ? 18.983 -6.316 -14.763 1.00 89.19 97 LYS A CA 1
ATOM 770 C C . LYS A 1 97 ? 19.263 -6.051 -13.297 1.00 89.19 97 LYS A C 1
ATOM 772 O O . LYS A 1 97 ? 18.607 -6.650 -12.436 1.00 89.19 97 LYS A O 1
ATOM 777 N N . GLU A 1 98 ? 20.178 -5.127 -13.038 1.00 92.69 98 GLU A N 1
ATOM 778 C CA . GLU A 1 98 ? 20.546 -4.718 -11.690 1.00 92.69 98 GLU A CA 1
ATOM 779 C C . GLU A 1 98 ? 19.358 -4.107 -10.926 1.00 92.69 98 GLU A C 1
ATOM 781 O O . GLU A 1 98 ? 18.381 -3.614 -11.498 1.00 92.69 98 GLU A O 1
ATOM 786 N N . TRP A 1 99 ? 19.439 -4.136 -9.598 1.00 88.88 99 TRP A N 1
ATOM 787 C CA . TRP A 1 99 ? 18.370 -3.703 -8.696 1.00 88.88 99 TRP A CA 1
ATOM 788 C C . TRP A 1 99 ? 18.094 -2.197 -8.726 1.00 88.88 99 TRP A C 1
ATOM 790 O O . TRP A 1 99 ? 16.969 -1.781 -8.431 1.00 88.88 99 TRP A O 1
ATOM 800 N N . ASN A 1 100 ? 19.114 -1.404 -9.068 1.00 91.00 100 ASN A N 1
ATOM 801 C CA . ASN A 1 100 ? 19.064 0.054 -9.171 1.00 91.00 100 ASN A CA 1
ATOM 802 C C . ASN A 1 100 ? 18.802 0.552 -10.599 1.00 91.00 100 ASN A C 1
ATOM 804 O O . ASN A 1 100 ? 18.642 1.752 -10.794 1.00 91.00 100 ASN A O 1
ATOM 808 N N . THR A 1 101 ? 18.742 -0.341 -11.588 1.00 90.88 101 THR A N 1
ATOM 809 C CA . THR A 1 101 ? 18.449 0.041 -12.971 1.00 90.88 101 THR A CA 1
ATOM 810 C C . THR A 1 101 ? 16.969 0.374 -13.136 1.00 90.88 101 THR A C 1
ATOM 812 O O . THR A 1 101 ? 16.097 -0.258 -12.527 1.00 90.88 101 THR A O 1
ATOM 815 N N . GLU A 1 102 ? 16.682 1.348 -13.997 1.00 90.62 102 GLU A N 1
ATOM 816 C CA . GLU A 1 102 ? 15.315 1.702 -14.363 1.00 90.62 102 GLU A CA 1
ATOM 817 C C . GLU A 1 102 ? 14.590 0.540 -15.050 1.00 90.62 102 GLU A C 1
ATOM 819 O O . GLU A 1 102 ? 15.137 -0.184 -15.895 1.00 90.62 102 GLU A O 1
ATOM 824 N N . VAL A 1 103 ? 13.321 0.369 -14.688 1.00 92.12 103 VAL A N 1
ATOM 825 C CA . VAL A 1 103 ? 12.437 -0.614 -15.316 1.00 92.12 103 VAL A CA 1
ATOM 826 C C . VAL A 1 103 ? 11.944 -0.077 -16.667 1.00 9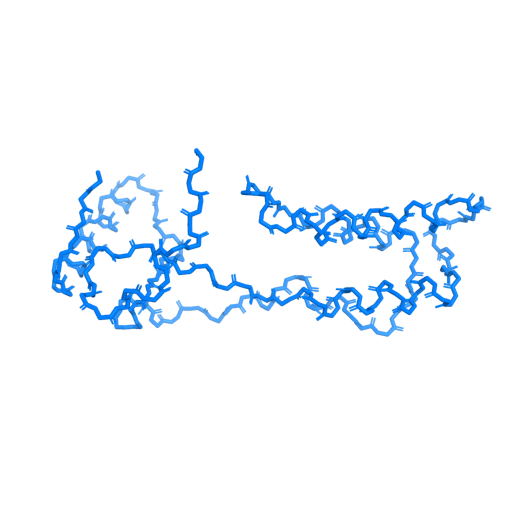2.12 103 VAL A C 1
ATOM 828 O O . VAL A 1 103 ? 11.933 1.125 -16.926 1.00 92.12 103 VAL A O 1
ATOM 831 N N . LEU A 1 104 ? 11.548 -0.982 -17.565 1.00 91.12 104 LEU A N 1
ATOM 832 C CA . LEU A 1 104 ? 11.044 -0.642 -18.895 1.00 91.12 104 LEU A CA 1
ATOM 833 C C . LEU A 1 104 ? 9.886 0.376 -18.808 1.00 91.12 104 LEU A C 1
ATOM 835 O O . LEU A 1 104 ? 8.952 0.192 -18.032 1.00 91.12 104 LEU A O 1
ATOM 839 N N . LYS A 1 105 ? 9.918 1.427 -19.637 1.00 88.56 105 LYS A N 1
ATOM 840 C CA . LYS A 1 105 ? 8.946 2.543 -19.618 1.00 88.56 105 LYS A CA 1
ATOM 841 C C . LYS A 1 105 ? 7.457 2.129 -19.524 1.00 88.56 105 LYS A C 1
ATOM 843 O O . LYS A 1 105 ? 6.760 2.702 -18.687 1.00 88.56 105 LYS A O 1
ATOM 848 N N . PRO A 1 106 ? 6.938 1.160 -20.309 1.00 91.81 106 PRO A N 1
ATOM 849 C CA . PRO A 1 106 ? 5.587 0.612 -20.138 1.00 91.81 106 PRO A CA 1
ATOM 850 C C . PRO A 1 106 ? 5.294 0.107 -18.719 1.00 91.81 106 PRO A C 1
ATOM 852 O O . PRO A 1 106 ? 4.295 0.515 -18.131 1.00 91.81 106 PRO A O 1
ATOM 855 N N . LEU A 1 107 ? 6.186 -0.702 -18.137 1.00 91.62 107 LEU A N 1
ATOM 856 C CA . LEU A 1 107 ? 6.043 -1.211 -16.767 1.00 91.62 107 LEU A CA 1
ATOM 857 C C . LEU A 1 107 ? 6.056 -0.072 -15.746 1.00 91.62 107 LEU A C 1
ATOM 859 O O . LEU A 1 107 ? 5.254 -0.067 -14.816 1.00 91.62 107 LEU A O 1
ATOM 863 N N . THR A 1 108 ? 6.918 0.927 -15.942 1.00 90.94 108 THR A N 1
ATOM 864 C CA . THR A 1 108 ? 6.960 2.130 -15.100 1.00 90.94 108 THR A CA 1
ATOM 865 C C . THR A 1 108 ? 5.624 2.873 -15.124 1.00 90.94 108 THR A C 1
ATOM 867 O O . THR A 1 108 ? 5.104 3.243 -14.071 1.00 90.94 108 THR A O 1
ATOM 870 N N . LYS A 1 109 ? 5.014 3.038 -16.304 1.00 91.31 109 LYS A N 1
ATOM 871 C CA . LYS A 1 109 ? 3.701 3.680 -16.451 1.00 91.31 109 LYS A CA 1
ATOM 872 C C . LYS A 1 109 ? 2.605 2.906 -15.717 1.00 91.31 109 LYS A C 1
ATOM 874 O O . LYS A 1 109 ? 1.807 3.515 -15.006 1.00 91.31 109 LYS A O 1
ATOM 879 N N . GLU A 1 110 ? 2.564 1.584 -15.864 1.00 92.69 110 GLU A N 1
ATOM 880 C CA . GLU A 1 110 ? 1.579 0.744 -15.172 1.00 92.69 110 GLU A CA 1
ATOM 881 C C . GLU A 1 110 ? 1.784 0.734 -13.656 1.00 92.69 110 GLU A C 1
ATOM 883 O O . GLU A 1 110 ? 0.817 0.853 -12.903 1.00 92.69 110 GLU A O 1
ATOM 888 N N . TRP A 1 111 ? 3.037 0.678 -13.203 1.00 91.94 111 TRP A N 1
ATOM 889 C CA . TRP A 1 111 ? 3.395 0.754 -11.791 1.00 91.94 111 TRP A CA 1
ATOM 890 C C . TRP A 1 111 ? 2.951 2.073 -11.154 1.00 91.94 111 TRP A C 1
ATOM 892 O O . TRP A 1 111 ? 2.334 2.077 -10.089 1.00 91.94 111 TRP A O 1
ATOM 902 N N . LEU A 1 112 ? 3.221 3.203 -11.814 1.00 89.56 112 LEU A N 1
ATOM 903 C CA . LEU A 1 112 ? 2.795 4.522 -11.343 1.00 89.56 112 LEU A CA 1
ATOM 904 C C . LEU A 1 112 ? 1.271 4.662 -11.360 1.00 89.56 112 LEU A C 1
ATOM 906 O O . LEU A 1 11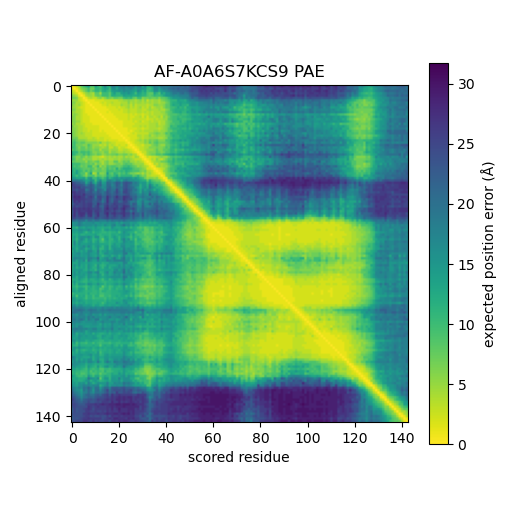2 ? 0.701 5.169 -10.395 1.00 89.56 112 LEU A O 1
ATOM 910 N N . LYS A 1 113 ? 0.603 4.169 -12.412 1.00 90.31 113 LYS A N 1
ATOM 911 C CA . LYS A 1 113 ? -0.864 4.129 -12.486 1.00 90.31 113 LYS A CA 1
ATOM 912 C C . LYS A 1 113 ? -1.445 3.362 -11.303 1.00 90.31 113 LYS A C 1
ATOM 914 O O . LYS A 1 113 ? -2.379 3.848 -10.679 1.00 90.31 113 LYS A O 1
ATOM 919 N N . TRP A 1 114 ? -0.886 2.198 -10.986 1.00 87.81 114 TRP A N 1
ATOM 920 C CA . TRP A 1 114 ? -1.330 1.392 -9.856 1.00 87.81 114 TRP A CA 1
ATOM 921 C C . TRP A 1 114 ? -1.065 2.077 -8.509 1.00 87.81 114 TRP A C 1
ATOM 923 O O . TRP A 1 114 ? -1.956 2.108 -7.670 1.00 87.81 114 TRP A O 1
ATOM 933 N N . ASN A 1 115 ? 0.106 2.694 -8.299 1.00 84.38 115 ASN A N 1
ATOM 934 C CA . ASN A 1 115 ? 0.387 3.380 -7.029 1.00 84.38 115 ASN A CA 1
ATOM 935 C C . ASN A 1 115 ? -0.598 4.521 -6.757 1.00 84.38 115 ASN A C 1
ATOM 937 O O . ASN A 1 115 ? -0.969 4.736 -5.611 1.00 84.38 115 ASN A O 1
ATOM 941 N N . ARG A 1 116 ? -1.052 5.224 -7.801 1.00 82.94 116 ARG A N 1
ATOM 942 C CA . ARG A 1 116 ? -2.070 6.278 -7.671 1.00 82.94 116 ARG A CA 1
ATOM 943 C C . ARG A 1 116 ? -3.461 5.744 -7.311 1.00 82.94 116 ARG A C 1
ATOM 945 O O . ARG A 1 116 ? -4.293 6.519 -6.866 1.00 82.94 116 ARG A O 1
ATOM 952 N N . GLN A 1 117 ? -3.728 4.451 -7.513 1.00 79.69 117 GLN A N 1
ATOM 953 C CA . GLN A 1 117 ? -5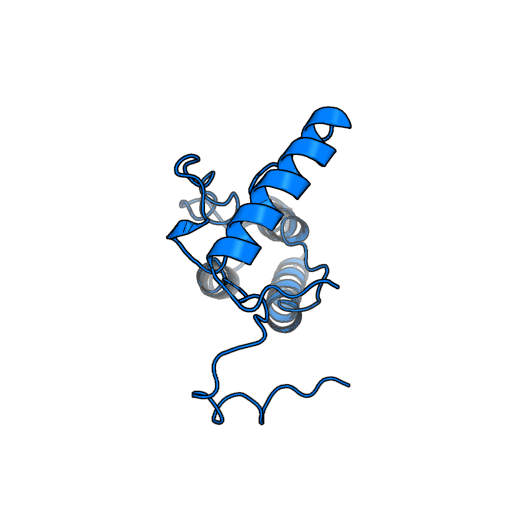.003 3.825 -7.132 1.00 79.69 117 GLN A CA 1
ATOM 954 C C . GLN A 1 117 ? -5.085 3.522 -5.634 1.00 79.69 117 GLN A C 1
ATOM 956 O O . GLN A 1 117 ? -6.177 3.278 -5.128 1.00 79.69 117 GLN A O 1
ATOM 961 N N . LEU A 1 118 ? -3.951 3.509 -4.930 1.00 75.69 118 LEU A N 1
ATOM 962 C CA . LEU A 1 118 ? -3.924 3.294 -3.491 1.00 75.69 118 LEU A CA 1
ATOM 963 C C . LEU A 1 118 ? -4.150 4.618 -2.764 1.00 75.69 118 LEU A C 1
ATOM 965 O O . LEU A 1 118 ? -3.210 5.360 -2.492 1.00 75.69 118 LEU A O 1
ATOM 969 N N . GLY A 1 119 ? -5.417 4.903 -2.480 1.00 74.25 119 GLY A N 1
ATOM 970 C CA . GLY A 1 119 ? -5.824 5.953 -1.553 1.00 74.25 119 GLY A CA 1
ATOM 971 C C . GLY A 1 119 ? -6.126 5.393 -0.165 1.00 74.25 119 GLY A C 1
ATOM 972 O O . GLY A 1 119 ? -6.263 4.182 0.016 1.00 74.25 119 GLY A O 1
ATOM 973 N N . THR A 1 120 ? -6.266 6.290 0.806 1.00 73.19 120 THR A N 1
ATOM 974 C CA . THR A 1 120 ? -6.786 5.960 2.133 1.00 73.19 120 THR A CA 1
ATOM 975 C C . THR A 1 120 ? -8.233 5.480 1.983 1.00 73.19 120 THR A C 1
ATOM 977 O O . THR A 1 120 ? -9.087 6.203 1.470 1.00 73.19 120 THR A O 1
ATOM 980 N N . VAL A 1 121 ? -8.507 4.239 2.388 1.00 71.62 121 VAL A N 1
ATOM 981 C CA . VAL A 1 121 ? -9.854 3.653 2.366 1.00 71.62 121 VAL A CA 1
ATOM 982 C C . VAL A 1 121 ? -10.367 3.605 3.796 1.00 71.62 121 VAL A C 1
ATOM 984 O O . VAL A 1 121 ? -9.823 2.879 4.624 1.00 71.62 121 VAL A O 1
ATOM 987 N N . ARG A 1 122 ? -11.436 4.352 4.084 1.00 72.94 122 ARG A N 1
ATOM 988 C CA . ARG A 1 122 ? -12.134 4.265 5.370 1.00 72.94 122 ARG A CA 1
ATOM 989 C C . ARG A 1 122 ? -13.145 3.127 5.299 1.00 72.94 122 ARG A C 1
ATOM 991 O O . ARG A 1 122 ? -14.080 3.179 4.503 1.00 72.94 122 ARG A O 1
ATOM 998 N N . VAL A 1 123 ? -12.964 2.103 6.127 1.00 72.75 123 VAL A N 1
ATOM 999 C CA . VAL A 1 123 ? -13.952 1.031 6.287 1.00 72.75 123 VAL A CA 1
ATOM 1000 C C . VAL A 1 123 ? -14.872 1.414 7.449 1.00 72.75 123 VAL A C 1
ATOM 1002 O O . VAL A 1 123 ? -14.407 1.462 8.589 1.00 72.75 123 VAL A O 1
ATOM 1005 N N . PRO A 1 124 ? -16.157 1.726 7.202 1.00 70.06 124 PRO A N 1
ATOM 1006 C CA . PRO A 1 124 ? -17.070 2.100 8.272 1.00 70.06 124 PRO A CA 1
ATOM 1007 C C . PRO A 1 124 ? -17.263 0.925 9.230 1.00 70.06 124 PRO A C 1
ATOM 1009 O O . PRO A 1 124 ? -17.527 -0.205 8.814 1.00 70.06 124 PRO A O 1
ATOM 1012 N N . ARG A 1 125 ? -17.161 1.189 10.535 1.00 66.69 125 ARG A N 1
ATOM 1013 C CA . ARG A 1 125 ? -17.512 0.185 11.548 1.00 66.69 125 ARG A CA 1
ATOM 1014 C C . ARG A 1 125 ? -19.023 -0.026 11.578 1.00 66.69 125 ARG A C 1
ATOM 1016 O O . ARG A 1 125 ? -19.781 0.934 11.473 1.00 66.69 125 ARG A O 1
ATOM 1023 N N . SER A 1 126 ? -19.466 -1.270 11.745 1.00 63.00 126 SER A N 1
ATOM 1024 C CA . SER A 1 126 ? -20.891 -1.562 11.911 1.00 63.00 126 SER A CA 1
ATOM 1025 C C . SER A 1 126 ? -21.393 -0.966 13.230 1.00 63.00 126 SER A C 1
ATOM 1027 O O . SER A 1 126 ? -20.947 -1.367 14.305 1.00 63.00 126 SER A O 1
ATOM 1029 N N . ILE A 1 127 ? -22.310 -0.001 13.143 1.00 58.62 127 ILE A N 1
ATOM 1030 C CA . ILE A 1 127 ? -23.099 0.489 14.275 1.00 58.62 127 ILE A CA 1
ATOM 1031 C C . ILE A 1 127 ? -24.484 -0.139 14.126 1.00 58.62 127 ILE A C 1
ATOM 1033 O O . ILE A 1 127 ? -25.138 0.032 13.096 1.00 58.62 127 ILE A O 1
ATOM 1037 N N . LYS A 1 128 ? -24.950 -0.883 15.134 1.00 59.09 128 LYS A N 1
ATOM 1038 C CA . LYS A 1 128 ? -26.360 -1.284 15.184 1.00 59.09 128 LYS A CA 1
ATOM 1039 C C . LYS A 1 128 ? -27.193 -0.018 15.391 1.00 59.09 128 LYS A C 1
ATOM 1041 O O . LYS A 1 128 ? -27.127 0.571 16.459 1.00 59.09 128 LYS A O 1
ATOM 1046 N N . GLY A 1 129 ? -27.959 0.377 14.374 1.00 58.31 129 GLY A N 1
ATOM 1047 C CA . GLY A 1 129 ? -28.992 1.408 14.505 1.00 58.31 129 GLY A CA 1
ATOM 1048 C C . GLY A 1 129 ? -28.933 2.540 13.479 1.00 58.31 129 GLY A C 1
ATOM 1049 O O . GLY A 1 129 ? -28.635 3.674 13.825 1.00 58.31 129 GLY A O 1
ATOM 1050 N N . ARG A 1 130 ? -29.326 2.261 12.232 1.00 43.97 130 ARG A N 1
ATOM 1051 C CA . ARG A 1 130 ? -30.197 3.168 11.465 1.00 43.97 130 ARG A CA 1
ATOM 1052 C C . ARG A 1 130 ? -31.141 2.327 10.619 1.00 43.97 130 ARG A C 1
ATOM 10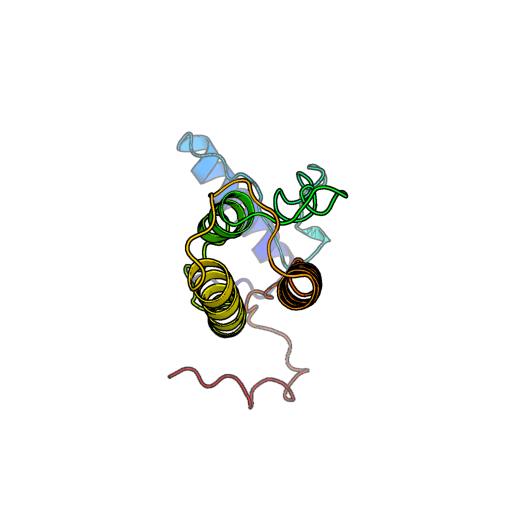54 O O . ARG A 1 130 ? -30.736 1.698 9.649 1.00 43.97 130 ARG A O 1
ATOM 1061 N N . GLU A 1 131 ? -32.418 2.340 10.976 1.00 48.59 131 GLU A N 1
ATOM 1062 C CA . GLU A 1 131 ? -33.512 1.676 10.258 1.00 48.59 131 GLU A CA 1
ATOM 1063 C C . GLU A 1 131 ? -33.867 2.377 8.927 1.00 48.59 131 GLU A C 1
ATOM 1065 O O . GLU A 1 131 ? -35.032 2.464 8.551 1.00 48.59 131 GLU A O 1
ATOM 1070 N N . LYS A 1 132 ? -32.885 2.935 8.204 1.00 43.09 132 LYS A N 1
ATOM 1071 C CA . LYS A 1 132 ? -33.154 3.669 6.954 1.00 43.09 132 LYS A CA 1
ATOM 1072 C C . LYS A 1 132 ? -32.383 3.210 5.722 1.00 43.09 132 LYS A C 1
ATOM 1074 O O . LYS A 1 132 ? -32.841 3.508 4.629 1.00 43.09 132 LYS A O 1
ATOM 1079 N N . ASP A 1 133 ? -31.367 2.358 5.850 1.00 45.12 133 ASP A N 1
ATOM 1080 C CA . ASP A 1 133 ? -30.636 1.854 4.680 1.00 45.12 133 ASP A CA 1
ATOM 1081 C C . ASP A 1 133 ? -30.823 0.344 4.490 1.00 45.12 133 ASP A C 1
ATOM 1083 O O . ASP A 1 133 ? -29.886 -0.449 4.561 1.00 45.12 133 ASP A O 1
ATOM 1087 N N . LYS A 1 134 ? -32.059 -0.067 4.168 1.00 45.56 134 LYS A N 1
ATOM 1088 C CA . LYS A 1 134 ? -32.359 -1.429 3.673 1.00 45.56 134 LYS A CA 1
ATOM 1089 C C . LYS A 1 134 ? -31.738 -1.725 2.293 1.00 45.56 134 LYS A C 1
ATOM 1091 O O . LYS A 1 134 ? -31.909 -2.822 1.779 1.00 45.56 134 LYS A O 1
ATOM 1096 N N . SER A 1 135 ? -31.008 -0.778 1.701 1.00 40.16 135 SER A N 1
ATOM 1097 C CA . SER A 1 135 ? -30.358 -0.928 0.391 1.00 40.16 135 SER A CA 1
ATOM 1098 C C . SER A 1 135 ? -29.024 -1.691 0.457 1.00 40.16 135 SER A C 1
ATOM 1100 O O . SER A 1 135 ? -28.689 -2.429 -0.464 1.00 40.16 135 SER A O 1
ATOM 1102 N N . CYS A 1 136 ? -28.266 -1.582 1.557 1.00 41.81 136 CYS A N 1
ATOM 1103 C CA . CYS A 1 136 ? -26.902 -2.136 1.612 1.00 41.81 136 CYS A CA 1
ATOM 1104 C C . CYS A 1 136 ? -26.815 -3.539 2.251 1.00 41.81 136 CYS A C 1
ATOM 1106 O O . CYS A 1 136 ? -25.783 -4.203 2.178 1.00 41.81 136 CYS A O 1
ATOM 1108 N N . ALA A 1 137 ? -27.904 -4.037 2.846 1.00 41.97 137 ALA A N 1
ATOM 1109 C CA . ALA A 1 137 ? -27.913 -5.338 3.521 1.00 41.97 137 ALA A CA 1
ATOM 1110 C C . ALA A 1 137 ? -27.834 -6.544 2.558 1.00 41.97 137 ALA A C 1
ATOM 1112 O O . ALA A 1 137 ? -27.591 -7.662 3.002 1.00 41.97 137 ALA A O 1
ATOM 1113 N N . SER A 1 138 ? -28.009 -6.341 1.248 1.00 43.19 138 SER A N 1
ATOM 1114 C CA . SER A 1 138 ? -28.077 -7.431 0.264 1.00 43.19 138 SER A CA 1
ATOM 1115 C C . SER A 1 138 ? -26.720 -7.909 -0.264 1.00 43.19 138 SER A C 1
ATOM 1117 O O . SER A 1 138 ? -26.676 -8.933 -0.938 1.00 43.19 138 SER A O 1
ATOM 1119 N N . SER A 1 139 ? -25.619 -7.192 -0.002 1.00 39.78 139 SER A N 1
ATOM 1120 C CA . SER A 1 139 ? -24.306 -7.520 -0.592 1.00 39.78 139 SER A CA 1
ATOM 1121 C C . SER A 1 139 ? -23.265 -8.023 0.410 1.00 39.78 139 SER A C 1
ATOM 1123 O O . SER A 1 139 ? -22.189 -8.462 -0.006 1.00 39.78 139 SER A O 1
ATOM 1125 N N . CYS A 1 140 ? -23.549 -7.994 1.712 1.00 32.50 140 CYS A N 1
ATOM 1126 C CA . CYS A 1 140 ? -22.656 -8.585 2.702 1.00 32.50 140 CYS A CA 1
ATOM 1127 C C . CYS A 1 140 ? -22.864 -10.101 2.720 1.00 32.50 140 CYS A C 1
ATOM 1129 O O . CYS A 1 140 ? -23.627 -10.632 3.522 1.00 32.50 140 CYS A O 1
ATOM 1131 N N . ILE A 1 141 ? -22.175 -10.803 1.820 1.00 39.75 141 ILE A N 1
ATOM 1132 C CA . ILE A 1 141 ? -21.961 -12.244 1.942 1.00 39.75 141 ILE A CA 1
ATOM 1133 C C . ILE A 1 141 ? -20.967 -12.436 3.092 1.00 39.75 141 ILE A C 1
ATOM 1135 O O . ILE A 1 141 ? -19.757 -12.509 2.886 1.00 39.75 141 ILE A O 1
ATOM 1139 N N . CYS A 1 142 ? -21.478 -12.479 4.318 1.00 30.27 142 CYS A N 1
ATOM 1140 C CA . CYS A 1 142 ? -20.776 -13.142 5.406 1.00 30.27 142 CYS A CA 1
ATOM 1141 C C . CYS A 1 142 ? -20.874 -14.647 5.120 1.00 30.27 142 CYS A C 1
ATOM 1143 O O . CYS A 1 142 ? -21.960 -15.216 5.226 1.00 30.27 142 CYS A O 1
ATOM 1145 N N . ARG A 1 143 ? -19.777 -15.255 4.658 1.00 32.22 143 ARG A N 1
ATOM 1146 C CA . ARG A 1 143 ? -19.60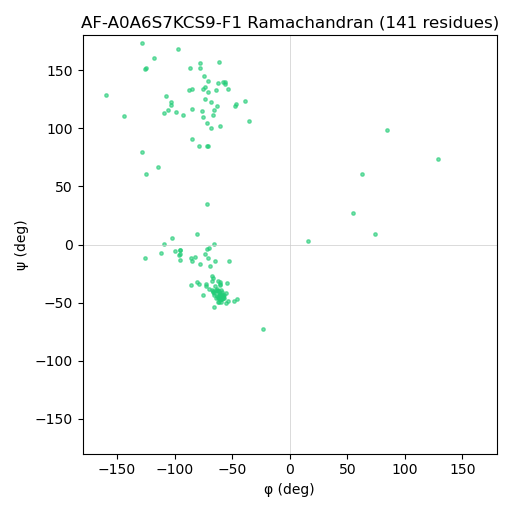9 -16.713 4.705 1.00 32.22 143 ARG A CA 1
ATOM 1147 C C . ARG A 1 143 ? -19.216 -17.142 6.108 1.00 32.22 143 ARG A C 1
ATOM 1149 O O . ARG A 1 143 ? -18.480 -16.364 6.754 1.00 32.22 143 ARG A O 1
#

Radius of gyration: 21.31 Å; Cα contacts (8 Å, |Δi|>4): 62; chains: 1; bounding box: 54×34×55 Å

Solvent-accessible surface area (backbone atoms only — not comparable to full-atom values): 9500 Å² total; per-residue (Å²): 131,94,78,56,85,46,72,66,53,45,52,51,49,52,51,57,54,44,53,57,26,44,77,67,75,50,64,79,77,83,67,80,60,94,48,74,93,66,38,70,84,82,73,84,73,75,73,52,83,79,65,79,67,77,66,95,63,82,58,17,58,50,57,54,49,54,58,53,71,70,64,83,63,94,81,53,82,54,46,78,62,50,51,58,50,52,51,53,52,50,60,62,59,66,56,97,65,62,52,80,42,70,48,60,69,71,58,44,53,52,51,53,57,52,57,70,68,67,65,93,76,85,77,82,74,92,70,78,81,68,101,77,63,85,78,66,72,82,72,71,80,79,126

Foldseek 3Di:
DDADQDPVVVLVVVVVVQVVCVVVVRGDDFDDAPDPVNGDPDDPPPPPPLPVVLPDDADFLLVLVVNVPVDDDPPCPCVVLNVVSVVLSVVQVPDPDDRRDHGDPVSRVVNSVSSVVDDDDDDHDDHPDDPPCPPPPPPPPPD

Sequence (143 aa):
MKSGNNLEELQKFKLEASEVLENAKSPIHKWESNLPELESEDVADPKDTLQSLLDDQPVTKRKMLSRLGGIYDQLGLISPTVVKRKRLYREACQPIKEWNTEVLKPLTKEWLKWNRQLGTVRVPRSIKGREKDKSCASSCICR